Protein AF-A0A7W7ZM43-F1 (afdb_monomer_lite)

Radius of gyration: 11.55 Å; chains: 1; bounding box: 30×24×24 Å

Organism: NCBI:txid940614

Sequence (77 aa):
MRGRLSDASIVYLFPKGKGAACAHGLELLFAFMIERPTDFTFLEPDDFLRMDSSGFIGISEWDDFARHYTTCGLCHG

Secondary structure (DSSP, 8-state):
------HHHHHHHS-TTS----HHHHHHHHHHHHH-HHHHTT--GGGGG-GGGSTTTT-HHHHHHHHHHHH-TTTT-

Structure (mmCIF, N/CA/C/O backbone):
data_AF-A0A7W7ZM43-F1
#
_entry.id   AF-A0A7W7ZM43-F1
#
loop_
_atom_site.group_PDB
_atom_site.id
_atom_site.type_symbol
_atom_site.label_atom_id
_atom_site.label_alt_id
_atom_site.label_comp_id
_atom_site.label_asym_id
_atom_site.label_entity_id
_atom_site.label_seq_id
_atom_site.pdbx_PDB_ins_code
_atom_site.Cartn_x
_atom_site.Cartn_y
_atom_site.Cartn_z
_atom_site.occupancy
_atom_site.B_iso_or_equiv
_atom_site.auth_seq_id
_atom_site.auth_comp_id
_atom_site.auth_asym_id
_atom_site.auth_atom_id
_atom_site.pdbx_PDB_model_num
ATOM 1 N N . MET A 1 1 ? 20.379 1.768 -11.949 1.00 37.06 1 MET A N 1
ATOM 2 C CA . MET A 1 1 ? 20.199 2.690 -10.809 1.00 37.06 1 MET A CA 1
ATOM 3 C C . MET A 1 1 ? 19.145 2.079 -9.898 1.00 37.06 1 MET A C 1
ATOM 5 O O . MET A 1 1 ? 17.985 2.069 -10.274 1.00 37.06 1 MET A O 1
ATOM 9 N N . ARG A 1 2 ? 19.534 1.477 -8.766 1.00 43.75 2 ARG A N 1
ATOM 10 C CA . ARG A 1 2 ? 18.576 1.041 -7.737 1.00 43.75 2 ARG A CA 1
ATOM 11 C C . ARG A 1 2 ? 18.181 2.289 -6.952 1.00 43.75 2 ARG A C 1
ATOM 13 O O . ARG A 1 2 ? 18.889 2.673 -6.025 1.00 43.75 2 ARG A O 1
ATOM 20 N N . GLY A 1 3 ? 17.148 2.990 -7.416 1.00 44.09 3 GLY A N 1
ATOM 21 C CA . GLY A 1 3 ? 16.567 4.092 -6.659 1.00 44.09 3 GLY A CA 1
ATOM 22 C C . GLY A 1 3 ? 16.097 3.538 -5.320 1.00 44.09 3 GLY A C 1
ATOM 23 O O . GLY A 1 3 ? 15.307 2.600 -5.294 1.00 44.09 3 GLY A O 1
ATOM 24 N N . ARG A 1 4 ? 16.639 4.052 -4.214 1.00 49.62 4 ARG A N 1
ATOM 25 C CA . ARG A 1 4 ? 16.083 3.799 -2.884 1.00 49.62 4 ARG A CA 1
ATOM 26 C C . ARG A 1 4 ? 14.694 4.428 -2.866 1.00 49.62 4 ARG A C 1
ATOM 28 O O . ARG A 1 4 ? 14.581 5.626 -2.624 1.00 49.62 4 ARG A O 1
ATOM 35 N N . LEU A 1 5 ? 13.670 3.637 -3.156 1.00 55.06 5 LEU A N 1
ATOM 36 C CA . LEU A 1 5 ? 12.313 3.940 -2.726 1.00 55.06 5 LEU A CA 1
ATOM 37 C C . LEU A 1 5 ? 12.384 3.961 -1.195 1.00 55.06 5 LEU A C 1
ATOM 39 O O . LEU A 1 5 ? 12.654 2.949 -0.554 1.00 55.06 5 LEU A O 1
ATOM 43 N N . SER A 1 6 ? 12.390 5.169 -0.638 1.00 60.81 6 SER A N 1
ATOM 44 C CA . SER A 1 6 ? 12.639 5.431 0.779 1.00 60.81 6 SER A CA 1
ATOM 45 C C . SER A 1 6 ? 11.336 5.358 1.569 1.00 60.81 6 SER A C 1
ATOM 47 O O . SER A 1 6 ? 10.261 5.427 0.974 1.00 60.81 6 SER A O 1
ATOM 49 N N . ASP A 1 7 ? 11.427 5.315 2.902 1.00 62.81 7 ASP A N 1
ATOM 50 C CA . ASP A 1 7 ? 10.290 5.442 3.830 1.00 62.81 7 ASP A CA 1
ATOM 51 C C . ASP A 1 7 ? 9.354 6.614 3.472 1.00 62.81 7 ASP A C 1
ATOM 53 O O . ASP A 1 7 ? 8.155 6.558 3.720 1.00 62.81 7 ASP A O 1
ATOM 57 N N . ALA A 1 8 ? 9.875 7.661 2.818 1.00 60.94 8 ALA A N 1
ATOM 58 C CA . ALA A 1 8 ? 9.085 8.784 2.317 1.00 60.94 8 ALA A CA 1
ATOM 59 C C . ALA A 1 8 ? 8.066 8.386 1.230 1.00 60.94 8 ALA A C 1
ATOM 61 O O . ALA A 1 8 ? 6.984 8.965 1.178 1.00 60.94 8 ALA A O 1
ATOM 62 N N . SER A 1 9 ? 8.386 7.393 0.396 1.00 73.62 9 SER A N 1
ATOM 63 C CA . SER A 1 9 ? 7.475 6.844 -0.621 1.00 73.62 9 SER A CA 1
ATOM 64 C C . SER A 1 9 ? 6.315 6.118 0.056 1.00 73.62 9 SER A C 1
ATOM 66 O O . SER A 1 9 ? 5.169 6.345 -0.292 1.00 73.62 9 SER A O 1
ATOM 68 N N . ILE A 1 10 ? 6.592 5.329 1.099 1.00 75.56 10 ILE A N 1
ATOM 69 C CA . ILE A 1 10 ? 5.556 4.664 1.905 1.00 75.56 10 ILE A CA 1
ATOM 70 C C . ILE A 1 10 ? 4.680 5.702 2.627 1.00 75.56 10 ILE A C 1
ATOM 72 O O . ILE A 1 10 ? 3.459 5.585 2.628 1.00 75.56 10 ILE A O 1
ATOM 76 N N . VAL A 1 11 ? 5.278 6.749 3.208 1.00 77.00 11 VAL A N 1
ATOM 77 C CA . VAL A 1 11 ? 4.531 7.839 3.867 1.00 77.00 11 VAL A CA 1
ATOM 78 C C . VAL A 1 11 ? 3.624 8.582 2.882 1.00 77.00 11 VAL A C 1
ATOM 80 O O . VAL A 1 11 ? 2.539 9.011 3.264 1.00 77.00 11 VAL A O 1
ATOM 83 N N . TYR A 1 12 ? 4.041 8.725 1.621 1.00 82.00 12 TYR A N 1
ATOM 84 C CA . TYR A 1 12 ? 3.209 9.317 0.574 1.00 82.00 12 TYR A CA 1
ATOM 85 C C . TYR A 1 12 ? 1.956 8.481 0.276 1.00 82.00 12 TYR A C 1
ATOM 87 O O . TYR A 1 12 ? 0.887 9.060 0.094 1.00 82.00 12 TYR A O 1
ATOM 95 N N . LEU A 1 13 ? 2.067 7.147 0.296 1.00 84.94 13 LEU A N 1
ATOM 96 C CA . LEU A 1 13 ? 0.951 6.227 0.037 1.00 84.94 13 LEU A CA 1
ATOM 97 C C . LEU A 1 13 ? -0.127 6.261 1.132 1.00 84.94 13 LEU A C 1
ATOM 99 O O . LEU A 1 13 ? -1.291 5.987 0.852 1.00 84.94 13 LEU A O 1
ATOM 103 N N . PHE A 1 14 ? 0.238 6.659 2.355 1.00 84.00 14 PHE A N 1
ATOM 104 C CA . PHE A 1 14 ? -0.678 6.805 3.491 1.00 84.00 14 PHE A CA 1
ATOM 105 C C . PHE A 1 14 ? -0.739 8.265 3.974 1.00 84.00 14 PHE A C 1
ATOM 107 O O . PHE A 1 14 ? -0.209 8.599 5.043 1.00 84.00 14 PHE A O 1
ATOM 114 N N . PRO A 1 15 ? -1.362 9.181 3.205 1.00 74.69 15 PRO A N 1
ATOM 115 C CA . PRO A 1 15 ? -1.494 10.566 3.627 1.00 74.69 15 PRO A CA 1
ATOM 116 C C . PRO A 1 15 ? -2.300 10.657 4.930 1.00 74.69 15 PRO A C 1
ATOM 118 O O . PRO A 1 15 ? -3.225 9.882 5.173 1.00 74.69 15 PRO A O 1
ATOM 121 N N . LYS A 1 16 ? -1.950 11.626 5.789 1.00 69.56 16 LYS A N 1
ATOM 122 C CA . LYS A 1 16 ? -2.532 11.776 7.137 1.00 69.56 16 LYS A CA 1
ATOM 123 C C . LYS A 1 16 ? -4.063 11.665 7.118 1.00 69.56 16 LYS A C 1
ATOM 125 O O . LYS A 1 16 ? -4.734 12.501 6.518 1.00 69.56 16 LYS A O 1
ATOM 130 N N . GLY A 1 17 ? -4.592 10.667 7.829 1.00 62.84 17 GLY A N 1
ATOM 131 C CA . GLY A 1 17 ? -6.033 10.436 7.975 1.00 62.84 17 GLY A CA 1
ATOM 132 C C . GLY A 1 17 ? -6.690 9.633 6.846 1.00 62.84 17 GLY A C 1
ATOM 133 O O . GLY A 1 17 ? -7.913 9.519 6.843 1.00 62.84 17 GLY A O 1
ATOM 134 N N . LYS A 1 18 ? -5.922 9.078 5.899 1.00 62.44 18 LYS A N 1
ATOM 135 C CA . LYS A 1 18 ? -6.418 8.167 4.859 1.00 62.44 18 LYS A CA 1
ATOM 136 C C . LYS A 1 18 ? -5.686 6.827 4.922 1.00 62.44 18 LYS A C 1
ATOM 138 O O . LYS A 1 18 ? -4.690 6.625 4.238 1.00 62.44 18 LYS A O 1
ATOM 143 N N . GLY A 1 19 ? -6.230 5.918 5.729 1.00 70.44 19 GLY A N 1
ATOM 144 C CA . GLY A 1 19 ? -5.753 4.544 5.851 1.00 70.44 19 GLY A CA 1
ATOM 145 C C . GLY A 1 19 ? -4.385 4.411 6.526 1.00 70.44 19 GLY A C 1
ATOM 146 O O . GLY A 1 19 ? -3.574 5.332 6.571 1.00 70.44 19 GLY A O 1
ATOM 147 N N . ALA A 1 20 ? -4.129 3.223 7.059 1.00 83.00 20 ALA A N 1
ATOM 148 C CA . ALA A 1 20 ? -2.838 2.835 7.606 1.00 83.00 20 ALA A CA 1
ATOM 149 C C . ALA A 1 20 ? -2.639 1.338 7.377 1.00 83.00 20 ALA A C 1
ATOM 151 O O . ALA A 1 20 ? -3.594 0.565 7.483 1.00 83.00 20 ALA A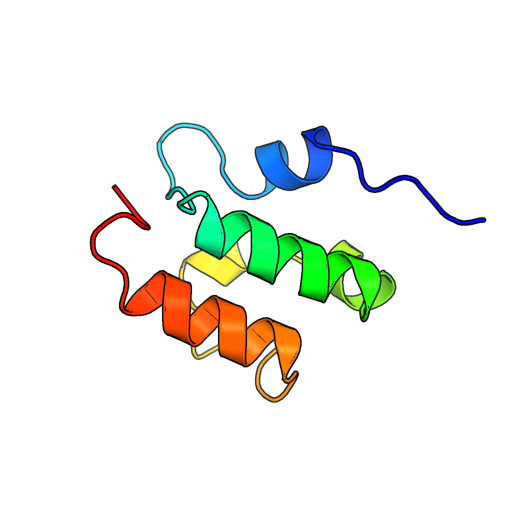 O 1
ATOM 152 N N . ALA A 1 21 ? -1.417 0.925 7.056 1.00 87.75 21 ALA A N 1
ATOM 153 C CA . ALA A 1 21 ? -1.030 -0.479 7.077 1.00 87.75 21 ALA A CA 1
ATOM 154 C C . ALA A 1 21 ? -0.410 -0.811 8.439 1.00 87.75 21 ALA A C 1
ATOM 156 O O . ALA A 1 21 ? 0.397 -0.046 8.970 1.00 87.75 21 ALA A O 1
ATOM 157 N N . CYS A 1 22 ? -0.773 -1.961 9.007 1.00 91.88 22 CYS A 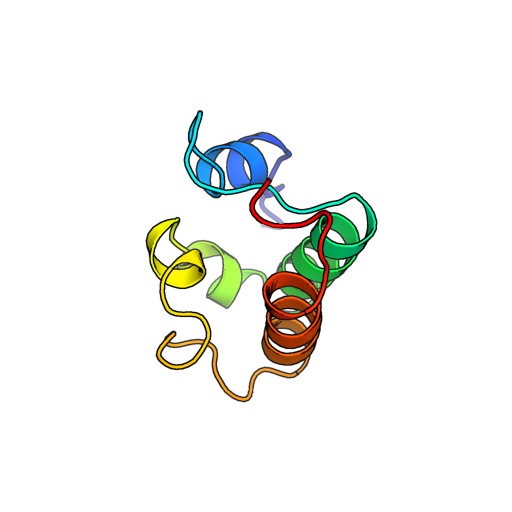N 1
ATOM 158 C CA . CYS A 1 22 ? -0.081 -2.473 10.186 1.00 91.88 22 CYS A CA 1
ATOM 159 C C . CYS A 1 22 ? 1.352 -2.918 9.822 1.00 91.88 22 CYS A C 1
ATOM 161 O O . CYS A 1 22 ? 1.709 -2.968 8.645 1.00 91.88 22 CYS A O 1
ATOM 163 N N . ALA A 1 23 ? 2.170 -3.292 10.813 1.00 90.75 23 ALA A N 1
ATOM 164 C CA . ALA A 1 23 ? 3.552 -3.726 10.571 1.00 90.75 23 ALA A CA 1
ATOM 165 C C . ALA A 1 23 ? 3.657 -4.846 9.515 1.00 90.75 23 ALA A C 1
ATOM 167 O O . ALA A 1 23 ? 4.477 -4.755 8.610 1.00 90.75 23 ALA A O 1
ATOM 168 N N . HIS A 1 24 ? 2.767 -5.842 9.567 1.00 93.06 24 HIS A N 1
ATOM 169 C CA . HIS A 1 24 ? 2.731 -6.923 8.579 1.00 93.06 24 HIS A CA 1
ATOM 170 C C . HIS A 1 24 ? 2.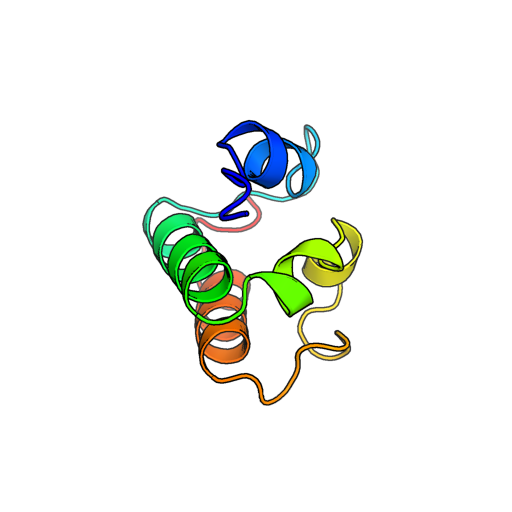280 -6.440 7.191 1.00 93.06 24 HIS A C 1
ATOM 172 O O . HIS A 1 24 ? 2.829 -6.849 6.174 1.00 93.06 24 HIS A O 1
ATOM 178 N N . GLY A 1 25 ? 1.309 -5.524 7.132 1.00 92.69 25 GLY A N 1
ATOM 179 C CA . GLY A 1 25 ? 0.910 -4.891 5.874 1.00 92.69 25 GLY A CA 1
ATOM 180 C C . GLY A 1 25 ? 2.063 -4.114 5.230 1.00 92.69 25 GLY A C 1
ATOM 181 O O . GLY A 1 25 ? 2.247 -4.186 4.019 1.00 92.69 25 GLY A O 1
ATOM 182 N N . LEU A 1 26 ? 2.882 -3.426 6.030 1.00 91.19 26 LEU A N 1
ATOM 183 C CA . LEU A 1 26 ? 4.081 -2.744 5.540 1.00 91.19 26 LEU A CA 1
ATOM 184 C C . LEU A 1 26 ? 5.132 -3.729 5.020 1.00 91.19 26 LEU A C 1
ATOM 186 O O . LEU A 1 26 ? 5.720 -3.471 3.976 1.00 91.19 26 LEU A O 1
ATOM 190 N N . GLU A 1 27 ? 5.345 -4.864 5.691 1.00 92.06 27 GLU A N 1
ATOM 191 C CA . GLU A 1 27 ? 6.244 -5.922 5.204 1.00 92.06 27 GLU A CA 1
ATOM 192 C C . GLU A 1 27 ? 5.819 -6.448 3.825 1.00 92.06 27 GLU A C 1
ATOM 194 O O . GLU A 1 27 ? 6.653 -6.567 2.927 1.00 92.06 27 GLU A O 1
ATOM 199 N N . LEU A 1 28 ? 4.521 -6.697 3.626 1.00 94.06 28 LEU A N 1
ATOM 200 C CA . LEU A 1 28 ? 3.978 -7.132 2.335 1.00 94.06 28 LEU A CA 1
ATOM 201 C C . LEU A 1 28 ? 4.122 -6.047 1.257 1.00 94.06 28 LEU A C 1
ATOM 203 O O . LEU A 1 28 ? 4.518 -6.336 0.129 1.00 94.06 28 LEU A O 1
ATOM 207 N N . LEU A 1 29 ? 3.874 -4.786 1.611 1.00 90.94 29 LEU A N 1
ATOM 208 C CA . LEU A 1 29 ? 4.059 -3.660 0.698 1.00 90.94 29 LEU A CA 1
ATOM 209 C C . LEU A 1 29 ? 5.538 -3.472 0.311 1.00 90.94 29 LEU A C 1
ATOM 211 O O . LEU A 1 29 ? 5.845 -3.164 -0.841 1.00 90.94 29 LEU A O 1
ATOM 215 N N . PHE A 1 30 ? 6.469 -3.716 1.238 1.00 90.06 30 PHE A N 1
ATOM 216 C CA . PHE A 1 30 ? 7.902 -3.743 0.944 1.00 90.06 30 PHE A CA 1
ATOM 217 C C . PHE A 1 30 ? 8.292 -4.915 0.041 1.00 90.06 30 PHE A C 1
ATOM 219 O O . PHE A 1 30 ? 9.144 -4.738 -0.828 1.00 90.06 30 PHE A O 1
ATOM 226 N N . ALA A 1 31 ? 7.675 -6.087 0.200 1.00 91.00 31 ALA A N 1
ATOM 227 C CA . ALA A 1 31 ? 7.892 -7.206 -0.714 1.00 91.00 31 ALA A CA 1
ATOM 228 C C . ALA A 1 31 ? 7.462 -6.837 -2.145 1.00 91.00 31 ALA A C 1
ATOM 230 O O . ALA A 1 31 ? 8.251 -7.000 -3.075 1.00 91.00 31 ALA A O 1
ATOM 231 N N . PHE A 1 32 ? 6.282 -6.226 -2.311 1.00 92.06 32 PHE A N 1
ATOM 232 C CA . PHE A 1 32 ? 5.837 -5.700 -3.606 1.00 92.06 32 PHE A CA 1
ATOM 233 C C . PHE A 1 32 ? 6.832 -4.677 -4.177 1.00 92.06 32 PHE A C 1
ATOM 235 O O . PHE A 1 32 ? 7.235 -4.781 -5.331 1.00 92.06 32 PHE A O 1
ATOM 242 N N . MET A 1 33 ? 7.325 -3.748 -3.355 1.00 90.12 33 MET A N 1
ATOM 243 C CA . MET A 1 33 ? 8.342 -2.773 -3.764 1.00 90.12 33 MET A CA 1
ATOM 244 C C . MET A 1 33 ? 9.648 -3.417 -4.262 1.00 90.12 33 MET A C 1
ATOM 246 O O . MET A 1 33 ? 10.266 -2.918 -5.204 1.00 90.12 33 MET A O 1
ATOM 250 N N . ILE A 1 34 ? 10.107 -4.488 -3.610 1.00 90.00 34 ILE A N 1
ATOM 251 C CA . ILE A 1 34 ? 11.376 -5.159 -3.928 1.00 90.00 34 ILE A CA 1
ATOM 252 C C . ILE A 1 34 ? 11.255 -5.989 -5.206 1.00 90.00 34 ILE A C 1
ATOM 254 O O . ILE A 1 34 ? 12.134 -5.903 -6.067 1.00 90.00 34 ILE A O 1
ATOM 258 N N . GLU A 1 35 ? 10.182 -6.768 -5.330 1.00 92.19 35 GLU A N 1
ATOM 259 C CA . GLU A 1 35 ? 9.971 -7.680 -6.459 1.00 92.19 35 GLU A CA 1
ATOM 260 C C . GLU A 1 35 ? 9.469 -6.944 -7.707 1.00 92.19 35 GLU A C 1
ATOM 262 O O . GLU A 1 35 ? 9.783 -7.322 -8.839 1.00 92.19 35 GLU A O 1
ATOM 267 N N . ARG A 1 36 ? 8.723 -5.851 -7.511 1.00 90.31 36 ARG A N 1
ATOM 268 C CA . ARG A 1 36 ? 8.047 -5.082 -8.564 1.00 90.31 36 ARG A CA 1
ATOM 269 C C . ARG A 1 36 ? 8.361 -3.586 -8.474 1.00 90.31 36 ARG A C 1
ATOM 271 O O . ARG A 1 36 ? 7.454 -2.758 -8.425 1.00 90.31 36 ARG A O 1
ATOM 278 N N . PRO A 1 37 ? 9.645 -3.183 -8.498 1.00 89.69 37 PRO A N 1
ATOM 279 C CA . PRO A 1 37 ? 10.025 -1.795 -8.255 1.00 89.69 37 PRO A CA 1
ATOM 280 C C . PRO A 1 37 ? 9.460 -0.829 -9.298 1.00 89.69 37 PRO A C 1
ATOM 282 O O . PRO A 1 37 ? 9.206 0.320 -8.965 1.00 89.69 37 PRO A O 1
ATOM 285 N N . THR A 1 38 ? 9.264 -1.269 -10.548 1.00 88.81 38 THR A N 1
ATOM 286 C CA . THR A 1 38 ? 8.645 -0.447 -11.599 1.00 88.81 38 THR A CA 1
ATOM 287 C C . THR A 1 38 ? 7.152 -0.271 -11.356 1.00 88.81 38 THR A C 1
ATOM 289 O O . THR A 1 38 ? 6.686 0.863 -11.370 1.00 88.81 38 THR A O 1
ATOM 292 N N . ASP A 1 39 ? 6.419 -1.347 -11.075 1.00 90.88 39 ASP A N 1
ATOM 293 C CA . ASP A 1 39 ? 4.984 -1.273 -10.779 1.00 90.88 39 ASP A CA 1
ATOM 294 C C . ASP A 1 39 ? 4.733 -0.414 -9.533 1.00 90.88 39 ASP A C 1
ATOM 296 O O . ASP A 1 39 ? 3.880 0.469 -9.545 1.00 90.88 39 ASP A O 1
ATOM 300 N N . PHE A 1 40 ? 5.576 -0.565 -8.508 1.00 88.75 40 PHE A N 1
ATOM 301 C CA . PHE A 1 40 ? 5.528 0.248 -7.296 1.00 88.75 40 PHE A CA 1
ATOM 302 C C . PHE A 1 40 ? 5.666 1.755 -7.565 1.00 88.75 40 PHE A C 1
ATOM 304 O O . PHE A 1 40 ? 5.087 2.552 -6.835 1.00 88.75 40 PHE A O 1
ATOM 311 N N . THR A 1 41 ? 6.397 2.184 -8.606 1.00 89.12 41 THR A N 1
ATOM 312 C CA . THR A 1 41 ? 6.492 3.625 -8.927 1.00 89.12 41 THR A CA 1
ATOM 313 C C . THR A 1 41 ? 5.187 4.242 -9.420 1.00 89.12 41 THR A C 1
ATOM 315 O O . THR A 1 41 ? 5.070 5.464 -9.394 1.00 89.12 41 THR A O 1
ATOM 318 N N . PHE A 1 42 ? 4.232 3.422 -9.862 1.00 89.31 42 PHE A N 1
ATOM 319 C CA . PHE A 1 42 ? 2.906 3.860 -10.301 1.00 89.31 42 PHE A CA 1
ATOM 320 C C . PHE A 1 42 ? 1.843 3.711 -9.213 1.00 89.31 42 PHE A C 1
ATOM 322 O O . PHE A 1 42 ? 0.684 4.016 -9.470 1.00 89.31 42 PHE A O 1
ATOM 329 N N . LEU A 1 43 ? 2.217 3.201 -8.036 1.00 89.31 43 LEU A N 1
ATOM 330 C CA . LEU A 1 43 ? 1.286 2.996 -6.940 1.00 89.31 43 LEU A CA 1
ATOM 331 C C . LEU A 1 43 ? 0.882 4.347 -6.342 1.00 89.31 43 LEU A C 1
ATOM 333 O O . LEU A 1 43 ? 1.734 5.124 -5.909 1.00 89.31 43 LEU A O 1
ATOM 337 N N . GLU A 1 44 ? -0.419 4.599 -6.285 1.00 88.38 44 GLU A N 1
ATOM 338 C CA . GLU A 1 44 ? -1.002 5.843 -5.794 1.00 88.38 44 GLU A CA 1
ATOM 339 C C . GLU A 1 44 ? -1.842 5.587 -4.528 1.00 88.38 44 GLU A C 1
ATOM 341 O O . GLU A 1 44 ? -2.362 4.487 -4.325 1.00 88.38 44 GLU A O 1
ATOM 346 N N . PRO A 1 45 ? -2.054 6.597 -3.663 1.00 87.25 45 PRO A N 1
ATOM 347 C CA . PRO A 1 45 ? -2.920 6.458 -2.488 1.00 87.25 45 PRO A CA 1
ATOM 348 C C . PRO A 1 45 ? -4.346 5.977 -2.814 1.00 87.25 45 PRO A C 1
ATOM 350 O O . PRO A 1 45 ? -4.983 5.313 -1.997 1.00 87.25 45 PRO A O 1
ATOM 353 N N . ASP A 1 46 ? -4.859 6.299 -4.004 1.00 86.31 46 ASP A N 1
ATOM 354 C CA . ASP A 1 46 ? -6.206 5.909 -4.431 1.00 86.31 46 ASP A CA 1
ATOM 355 C C . ASP A 1 46 ? -6.323 4.408 -4.754 1.00 86.31 46 ASP A C 1
ATOM 357 O O . ASP A 1 46 ? -7.416 3.849 -4.627 1.00 86.31 46 ASP A O 1
ATOM 361 N N . ASP A 1 47 ? -5.218 3.721 -5.073 1.00 88.38 47 ASP A N 1
ATOM 362 C CA . ASP A 1 47 ? -5.216 2.263 -5.260 1.00 88.38 47 ASP A CA 1
ATOM 363 C C . ASP A 1 47 ? -5.598 1.530 -3.964 1.00 88.38 47 ASP A C 1
ATOM 365 O O . ASP A 1 47 ? -6.234 0.477 -4.008 1.00 88.38 47 ASP A O 1
ATOM 369 N N . PHE A 1 48 ? -5.317 2.134 -2.801 1.00 85.75 48 PHE A N 1
ATOM 370 C CA . PHE A 1 48 ? -5.688 1.604 -1.484 1.00 85.75 48 PHE A CA 1
ATOM 371 C C . PHE A 1 48 ? -7.184 1.725 -1.172 1.00 85.75 48 PHE A C 1
ATOM 373 O O . PHE A 1 48 ? -7.698 1.023 -0.297 1.00 85.75 48 PHE A O 1
ATOM 380 N N . LEU A 1 49 ? -7.899 2.603 -1.882 1.00 82.06 49 LEU A N 1
ATOM 381 C CA . LEU A 1 49 ? -9.348 2.764 -1.748 1.00 82.06 49 LEU A CA 1
ATOM 382 C C . LEU A 1 49 ? -10.118 1.716 -2.558 1.00 82.06 49 LEU A C 1
ATOM 384 O O . LEU A 1 49 ? -11.283 1.455 -2.258 1.00 82.06 49 LEU A O 1
ATOM 388 N N . ARG A 1 50 ? -9.495 1.151 -3.601 1.00 82.62 50 ARG A N 1
ATOM 389 C CA . ARG A 1 50 ? -10.130 0.232 -4.557 1.00 82.62 50 ARG A CA 1
ATOM 390 C C . ARG A 1 50 ? -9.191 -0.917 -4.916 1.00 82.62 50 ARG A C 1
ATOM 392 O O . ARG A 1 50 ? -8.830 -1.113 -6.074 1.00 82.62 50 ARG A O 1
ATOM 399 N N . MET A 1 51 ? -8.809 -1.679 -3.893 1.00 83.31 51 MET A N 1
ATOM 400 C CA . MET A 1 51 ? -7.867 -2.800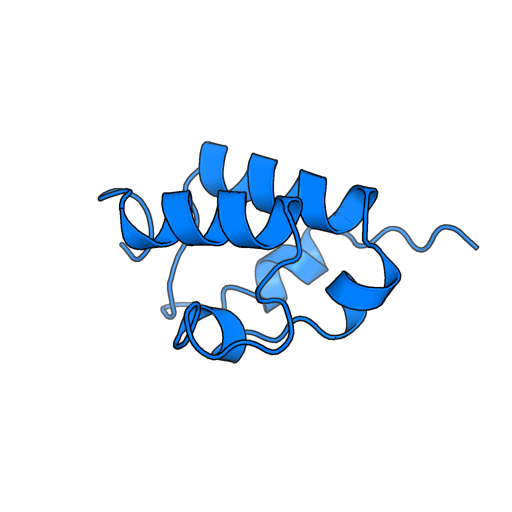 -4.009 1.00 83.31 51 MET A CA 1
ATOM 401 C C . MET A 1 51 ? -8.303 -3.849 -5.044 1.00 83.31 51 MET A C 1
ATOM 403 O O . MET A 1 51 ? -7.465 -4.471 -5.688 1.00 83.31 51 MET A O 1
ATOM 407 N N . ASP A 1 52 ? -9.615 -4.034 -5.200 1.00 76.31 52 ASP A N 1
ATOM 408 C CA . ASP A 1 52 ? -10.270 -4.988 -6.098 1.00 76.31 52 ASP A CA 1
ATOM 409 C C . ASP A 1 52 ? -10.456 -4.471 -7.532 1.00 76.31 52 ASP A C 1
ATOM 411 O O . ASP A 1 52 ? -10.893 -5.223 -8.403 1.00 76.31 52 ASP A O 1
ATOM 415 N N . SER A 1 53 ? -10.125 -3.204 -7.792 1.00 73.81 53 SER A N 1
ATOM 416 C CA . SER A 1 53 ? -10.131 -2.612 -9.132 1.00 73.81 53 SER A CA 1
ATOM 417 C C . SER A 1 53 ? -8.818 -1.908 -9.480 1.00 73.81 53 SER A C 1
ATOM 419 O O . SER A 1 53 ? -8.800 -1.099 -10.410 1.00 73.81 53 SER A O 1
ATOM 421 N N . SER A 1 54 ? -7.745 -2.151 -8.721 1.00 83.50 54 SER A N 1
ATOM 422 C CA . SER A 1 54 ? -6.441 -1.550 -8.994 1.00 83.50 54 SER A CA 1
ATOM 423 C C . SER A 1 54 ? -5.825 -2.144 -10.264 1.00 83.50 54 SER A C 1
ATOM 425 O O . SER A 1 54 ? -6.134 -3.266 -10.676 1.00 83.50 54 SER A O 1
ATOM 427 N N . GLY A 1 55 ? -4.907 -1.405 -10.889 1.00 87.44 55 GLY A N 1
ATOM 428 C CA . GLY A 1 55 ? -4.155 -1.899 -12.048 1.00 87.44 55 GLY A CA 1
ATOM 429 C C . GLY A 1 55 ? -3.200 -3.060 -11.730 1.00 87.44 55 GLY A C 1
ATOM 430 O O . GLY A 1 55 ? -2.608 -3.621 -12.648 1.00 87.44 55 GLY A O 1
ATOM 431 N N . PHE A 1 56 ? -3.054 -3.419 -10.452 1.00 91.31 56 PHE A N 1
ATOM 432 C CA . PHE A 1 56 ? -2.080 -4.389 -9.946 1.00 91.31 56 PHE A CA 1
ATOM 433 C C . PHE A 1 56 ? -2.677 -5.778 -9.672 1.00 91.31 56 PHE A C 1
ATOM 435 O O . PHE A 1 56 ? -1.961 -6.674 -9.229 1.00 91.31 56 PHE A O 1
ATOM 442 N N . ILE A 1 57 ? -3.974 -5.975 -9.929 1.00 90.44 57 ILE A N 1
ATOM 443 C CA . ILE A 1 57 ? -4.658 -7.260 -9.721 1.00 90.44 57 ILE A CA 1
ATOM 444 C C . ILE A 1 57 ? -3.958 -8.385 -10.486 1.00 90.44 57 ILE A C 1
ATOM 446 O O . ILE A 1 57 ? -3.669 -8.262 -11.679 1.00 90.44 57 ILE A O 1
ATOM 450 N N . GLY A 1 58 ? -3.749 -9.512 -9.806 1.00 90.81 58 GLY A N 1
ATOM 451 C CA . GLY A 1 58 ? -3.085 -10.685 -10.370 1.00 90.81 58 GLY A CA 1
ATOM 452 C C . GLY A 1 58 ? -1.566 -10.655 -10.214 1.00 90.81 58 GLY A C 1
ATOM 453 O O . GLY A 1 58 ? -0.896 -11.617 -10.599 1.00 90.81 58 GLY A O 1
ATOM 454 N N . ILE A 1 59 ? -1.005 -9.581 -9.651 1.00 93.25 59 ILE A N 1
ATOM 455 C CA . ILE A 1 59 ? 0.376 -9.571 -9.178 1.00 93.25 59 ILE A CA 1
ATOM 456 C C . ILE A 1 59 ? 0.386 -10.186 -7.782 1.00 93.25 59 ILE A C 1
ATOM 458 O O . ILE A 1 59 ? -0.170 -9.613 -6.851 1.00 93.25 59 ILE A O 1
ATOM 462 N N . SER A 1 60 ? 1.050 -11.332 -7.625 1.00 94.06 60 SER A N 1
ATOM 463 C CA . SER A 1 60 ? 1.034 -12.114 -6.382 1.00 94.06 60 SER A CA 1
ATOM 464 C C . SER A 1 60 ? 1.363 -11.292 -5.134 1.00 94.06 60 SER A C 1
ATOM 466 O O . SER A 1 60 ? 0.670 -11.398 -4.127 1.00 94.06 60 SER A O 1
ATOM 468 N N . GLU A 1 61 ? 2.394 -10.445 -5.197 1.00 93.56 61 GLU A N 1
ATOM 469 C CA . GLU A 1 61 ? 2.811 -9.628 -4.055 1.00 93.56 61 GLU A CA 1
ATOM 470 C C . GLU A 1 61 ? 1.767 -8.553 -3.700 1.00 93.56 61 GLU A C 1
ATOM 472 O O . GLU A 1 61 ? 1.535 -8.272 -2.522 1.00 93.56 61 GLU A O 1
ATOM 477 N N . TRP A 1 62 ? 1.103 -7.982 -4.713 1.00 94.19 62 TRP A N 1
ATOM 478 C CA . TRP A 1 62 ? -0.007 -7.052 -4.513 1.00 94.19 62 TRP A CA 1
ATOM 479 C C . TRP A 1 62 ? -1.233 -7.766 -3.955 1.00 94.19 62 TRP A C 1
ATOM 481 O O . TRP A 1 62 ? -1.816 -7.294 -2.987 1.00 94.19 62 TRP A O 1
ATOM 491 N N . ASP A 1 63 ? -1.610 -8.909 -4.521 1.00 93.75 63 ASP A N 1
ATOM 492 C CA . ASP A 1 63 ? -2.785 -9.670 -4.101 1.00 93.75 63 ASP A CA 1
ATOM 493 C C . ASP A 1 63 ? -2.649 -10.152 -2.646 1.00 93.75 63 ASP A C 1
ATOM 495 O O . ASP A 1 63 ? -3.623 -10.150 -1.887 1.00 93.75 63 ASP A O 1
ATOM 499 N N . ASP A 1 64 ? -1.436 -10.514 -2.219 1.00 94.31 64 ASP A N 1
ATOM 500 C CA . ASP A 1 64 ? -1.134 -10.861 -0.831 1.00 94.31 64 ASP A CA 1
ATOM 501 C C . ASP A 1 64 ? -1.273 -9.654 0.106 1.00 94.31 64 ASP A C 1
ATOM 503 O O . ASP A 1 64 ? -1.930 -9.761 1.151 1.00 94.31 64 ASP A O 1
ATOM 507 N N . PHE A 1 65 ? -0.725 -8.495 -0.282 1.00 93.69 65 PHE A N 1
ATOM 508 C CA . PHE A 1 65 ? -0.935 -7.242 0.442 1.00 93.69 65 PHE A CA 1
ATOM 509 C C . PHE A 1 65 ? -2.424 -6.877 0.504 1.00 93.69 65 PHE A C 1
ATOM 511 O O . PHE A 1 65 ? -2.941 -6.623 1.587 1.00 93.69 65 PHE A O 1
ATOM 518 N N . ALA A 1 66 ? -3.135 -6.915 -0.621 1.00 92.81 66 ALA A N 1
ATOM 519 C CA . ALA A 1 66 ? -4.547 -6.577 -0.749 1.00 92.81 66 ALA A CA 1
ATOM 520 C C . ALA A 1 66 ? -5.438 -7.449 0.126 1.00 92.81 66 ALA A C 1
ATOM 522 O O . ALA A 1 66 ? -6.302 -6.948 0.854 1.00 92.81 66 ALA A O 1
ATOM 523 N N . ARG A 1 67 ? -5.185 -8.759 0.112 1.00 93.25 67 ARG A N 1
ATOM 524 C CA . ARG A 1 67 ? -5.871 -9.717 0.972 1.00 93.25 67 ARG A CA 1
ATOM 525 C C . ARG A 1 67 ? -5.641 -9.396 2.443 1.00 93.25 67 ARG A C 1
ATOM 527 O O . ARG A 1 67 ? -6.591 -9.424 3.221 1.00 93.25 67 ARG A O 1
ATOM 534 N N . HIS A 1 68 ? -4.410 -9.082 2.844 1.00 94.12 68 HIS A N 1
ATOM 535 C CA . HIS A 1 68 ? -4.130 -8.712 4.229 1.00 94.12 68 HIS A CA 1
ATOM 536 C C . HIS A 1 68 ? -4.779 -7.376 4.606 1.00 94.12 68 HIS A C 1
ATOM 538 O O . HIS A 1 68 ? -5.485 -7.301 5.607 1.00 94.12 68 HIS A O 1
ATOM 544 N N . TYR A 1 69 ? -4.565 -6.339 3.799 1.00 91.12 69 TYR A N 1
ATOM 545 C CA . TYR A 1 69 ? -5.016 -4.973 4.046 1.00 91.12 69 TYR A CA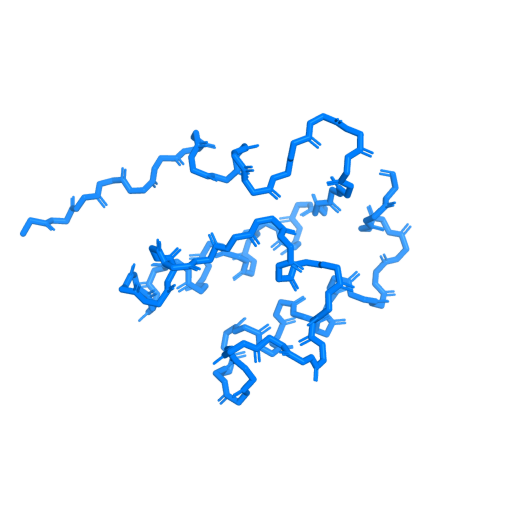 1
ATOM 546 C C . TYR A 1 69 ? -6.533 -4.922 4.270 1.00 91.12 69 TYR A C 1
ATOM 548 O O . TYR A 1 69 ? -6.982 -4.395 5.281 1.00 91.12 69 TYR A O 1
ATOM 556 N N . THR A 1 70 ? -7.306 -5.608 3.422 1.00 89.50 70 THR A N 1
ATOM 557 C CA . THR A 1 70 ? -8.779 -5.644 3.495 1.00 89.50 70 THR A CA 1
ATOM 558 C C . THR A 1 70 ? -9.357 -6.511 4.620 1.00 89.50 70 THR A C 1
ATOM 560 O O . THR A 1 70 ? -10.492 -6.289 5.038 1.00 89.50 70 THR A O 1
ATOM 563 N N . THR A 1 71 ? -8.619 -7.511 5.114 1.00 91.25 71 THR A N 1
ATOM 564 C CA . THR A 1 71 ? -9.114 -8.452 6.142 1.00 91.25 71 THR A CA 1
ATOM 565 C C . THR A 1 71 ? -8.571 -8.166 7.540 1.00 91.25 71 THR A C 1
ATOM 567 O O . THR A 1 71 ? -9.137 -8.616 8.538 1.00 91.25 71 THR A O 1
ATOM 570 N N . CYS A 1 72 ? -7.474 -7.417 7.639 1.00 91.88 72 CYS A N 1
ATOM 571 C CA . CYS A 1 72 ? -6.832 -7.088 8.897 1.00 91.88 72 CYS A CA 1
ATOM 572 C C . CYS A 1 72 ? -7.556 -5.929 9.590 1.00 91.88 72 CYS A C 1
ATOM 574 O O . CYS A 1 72 ? -7.474 -4.788 9.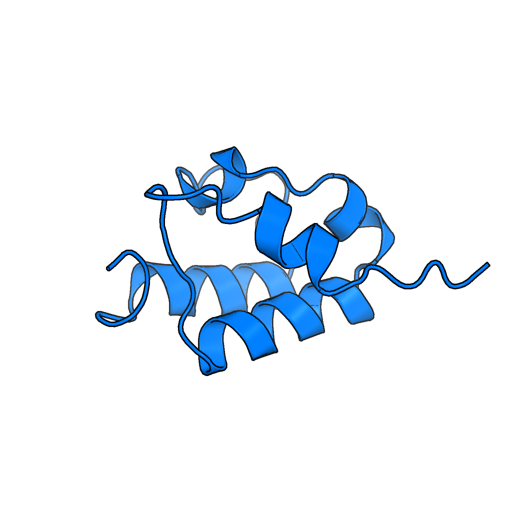150 1.00 91.88 72 CYS A O 1
ATOM 576 N N . GLY A 1 73 ? -8.166 -6.190 10.748 1.00 85.69 73 GLY A N 1
ATOM 577 C CA . GLY A 1 73 ? -8.819 -5.152 11.561 1.00 85.69 73 GLY A CA 1
ATOM 578 C C . GLY A 1 73 ? -7.880 -4.106 12.184 1.00 85.69 73 GLY A C 1
ATOM 579 O O . GLY A 1 73 ? -8.359 -3.209 12.869 1.00 85.69 73 GLY A O 1
ATOM 580 N N . LEU A 1 74 ? -6.559 -4.233 11.996 1.00 86.62 74 LEU A N 1
ATOM 581 C CA . LEU A 1 74 ? -5.568 -3.212 12.369 1.00 86.62 74 LEU A CA 1
ATOM 582 C C . LEU A 1 74 ? -5.179 -2.315 11.188 1.00 86.62 74 LEU A C 1
ATOM 584 O O . LEU A 1 74 ? -4.585 -1.259 11.396 1.00 86.62 74 LEU A O 1
ATOM 588 N N . CYS A 1 75 ? -5.456 -2.750 9.958 1.00 87.19 75 CYS A N 1
ATOM 589 C CA . CYS A 1 75 ? -5.311 -1.908 8.781 1.00 87.19 75 CYS A CA 1
ATOM 590 C C . CYS A 1 75 ? -6.546 -1.002 8.654 1.00 87.19 75 CYS A C 1
ATOM 592 O O . CYS A 1 75 ? -7.616 -1.332 9.159 1.00 87.19 75 CYS A O 1
ATOM 594 N N . HIS A 1 76 ? -6.393 0.141 7.984 1.00 75.62 76 HIS A N 1
ATOM 595 C CA . HIS A 1 76 ? -7.445 1.156 7.795 1.00 75.62 76 HIS A CA 1
ATOM 596 C C . HIS A 1 76 ? -7.972 1.852 9.071 1.00 75.62 76 HIS A C 1
ATOM 598 O O . HIS A 1 76 ? -8.977 2.560 8.986 1.00 75.62 76 HIS A O 1
ATOM 604 N N . GLY A 1 77 ? -7.319 1.652 10.223 1.00 57.72 77 GLY A N 1
ATOM 605 C CA . GLY A 1 77 ? -7.653 2.306 11.497 1.00 57.72 77 GLY A CA 1
ATOM 606 C C . GLY A 1 77 ? -7.321 3.792 11.557 1.00 57.72 77 GLY A C 1
ATOM 607 O O . GLY A 1 77 ? -6.439 4.245 10.790 1.00 57.72 77 GLY A O 1
#

pLDDT: mean 82.75, std 13.41, range [37.06, 94.31]

Foldseek 3Di:
DPPPPDVVLVCQLQDPPFKDDDPVLVVLLVVCCVVPVPVSVVRHNVCLVCVVPDPCPPPVSSVVSSVCQVPPPVIRD